Protein 2Q3H (pdb70)

Secondary structure (DSSP, 8-state):
-EEEEEE-STTSSHHHHHHHHH---SSEEEEEEEEETTEEEEEEEEE---STT-SSSGGGGGTT-SEEEEEEETT-HHHHHHIIIIIHHHHHHH-SSS-EEEEEE-GGGGG-HHHHHHHHTTT--PPPHHHHHHHHHHHT-SEEEE--TTT-TTHHHHHHHHHHHHHHHH-

Structure (mmCIF, N/CA/C/O backbone):
data_2Q3H
#
_entry.id   2Q3H
#
_cell.length_a   82.068
_cell.length_b   53.600
_cell.length_c   54.128
_cell.angle_alpha   90.00
_cell.angle_beta   118.80
_cell.angle_gamma   90.00
#
_symmetry.space_group_name_H-M   'C 1 2 1'
#
loop_
_entity.id
_entity.type
_entity.pdbx_description
1 polymer 'Ras homolog gene family, member U'
2 non-polymer 'MAGNESIUM ION'
3 non-polymer "GUANOSINE-5'-DIPHOSPHATE"
4 water water
#
loop_
_atom_site.group_PDB
_atom_site.id
_atom_site.type_symbol
_atom_site.label_atom_id
_atom_site.label_alt_id
_atom_site.label_comp_id
_atom_site.label_asym_id
_atom_site.label_entity_id
_atom_site.label_seq_id
_atom_site.pdbx_PDB_ins_code
_atom_site.Cartn_x
_atom_site.Cartn_y
_atom_site.Cartn_z
_atom_site.occupancy
_atom_site.B_iso_or_equiv
_atom_site.auth_seq_id
_atom_site.auth_comp_id
_atom_site.auth_asym_id
_atom_site.auth_atom_id
_atom_site.pdbx_PDB_model_num
ATOM 1 N N . GLY A 1 20 ? 3.993 14.101 14.450 1.00 53.36 49 GLY A N 1
ATOM 2 C CA . GLY A 1 20 ? 3.896 12.596 14.433 1.00 50.94 49 GLY A CA 1
ATOM 3 C C . GLY A 1 20 ? 4.766 11.942 13.363 1.00 48.05 49 GLY A C 1
ATOM 4 O O . GLY A 1 20 ? 4.787 12.393 12.218 1.00 52.03 49 GLY A O 1
ATOM 5 N N . VAL A 1 21 ? 5.434 10.849 13.723 1.00 42.67 50 VAL A N 1
ATOM 6 C CA . VAL A 1 21 ? 6.515 10.289 12.948 1.00 38.06 50 VAL A CA 1
ATOM 7 C C . VAL A 1 21 ? 6.133 8.907 12.439 1.00 43.12 50 VAL A C 1
ATOM 8 O O . VAL A 1 21 ? 5.651 8.075 13.211 1.00 42.53 50 VAL A O 1
ATOM 12 N N . LYS A 1 22 ? 6.346 8.659 11.143 1.00 42.72 51 LYS A N 1
ATOM 13 C CA . LYS A 1 22 ? 6.068 7.352 10.565 1.00 42.71 51 LYS A CA 1
ATOM 14 C C . LYS A 1 22 ? 7.360 6.541 10.490 1.00 45.95 51 LYS A C 1
ATOM 15 O O . LYS A 1 22 ? 8.328 6.921 9.806 1.00 42.54 51 LYS A O 1
ATOM 21 N N . CYS A 1 23 ? 7.361 5.424 11.216 1.00 41.68 52 CYS A N 1
ATOM 22 C CA . CYS A 1 23 ? 8.481 4.537 11.258 1.00 42.90 52 CYS A CA 1
ATOM 23 C C . CYS A 1 23 ? 8.108 3.182 10.651 1.00 46.44 52 CYS A C 1
ATOM 24 O O . CYS A 1 23 ? 7.111 2.572 11.039 1.00 46.97 52 CYS A O 1
ATOM 27 N N . VAL A 1 24 ? 8.900 2.713 9.686 1.00 44.31 53 VAL A N 1
ATOM 28 C CA . VAL A 1 24 ? 8.671 1.396 9.079 1.00 43.10 53 VAL A CA 1
ATOM 29 C C . VAL A 1 24 ? 9.833 0.438 9.377 1.00 38.89 53 VAL A C 1
ATOM 30 O O . VAL A 1 24 ? 11.001 0.790 9.226 1.00 44.02 53 VAL A O 1
A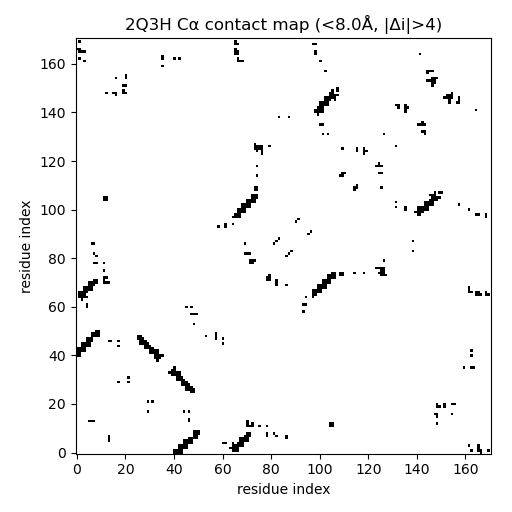TOM 34 N N . LEU A 1 25 ? 9.500 -0.767 9.829 1.00 40.61 54 LEU A N 1
ATOM 35 C CA . LEU A 1 25 ? 10.494 -1.766 10.160 1.00 44.21 54 LEU A CA 1
ATOM 36 C C . LEU A 1 25 ? 10.541 -2.739 9.003 1.00 40.99 54 LEU A C 1
ATOM 37 O O . LEU A 1 25 ? 9.496 -3.226 8.587 1.00 41.78 54 LEU A O 1
ATOM 42 N N . VAL A 1 26 ? 11.737 -3.006 8.506 1.00 42.81 55 VAL A N 1
ATOM 43 C CA . VAL A 1 26 ? 11.943 -3.962 7.437 1.00 42.22 55 VAL A CA 1
ATOM 44 C C . VAL A 1 26 ? 13.128 -4.836 7.788 1.00 42.95 55 VAL A C 1
ATOM 45 O O . VAL A 1 26 ? 13.953 -4.493 8.646 1.00 46.69 55 VAL A O 1
ATOM 49 N N . GLY A 1 27 ? 13.200 -5.971 7.124 1.00 36.75 56 GLY A N 1
ATOM 50 C CA . GLY A 1 27 ? 14.303 -6.891 7.326 1.00 38.68 56 GLY A CA 1
ATOM 51 C C . GLY A 1 27 ? 13.805 -8.307 7.145 1.00 42.46 56 GLY A C 1
ATOM 52 O O . GLY A 1 27 ? 12.604 -8.553 7.107 1.00 41.80 56 GLY A O 1
ATOM 53 N N . ASP A 1 28 ? 14.722 -9.251 7.044 1.00 42.71 57 ASP A N 1
ATOM 54 C CA . ASP A 1 28 ? 14.360 -10.652 6.832 1.00 42.53 57 ASP A CA 1
ATOM 55 C C . ASP A 1 28 ? 13.331 -11.184 7.813 1.00 48.40 57 ASP A C 1
ATOM 56 O O . ASP A 1 28 ? 13.261 -10.747 8.958 1.00 42.48 57 ASP A O 1
ATOM 61 N N . GLY A 1 29 ? 12.574 -12.178 7.362 1.00 45.02 58 GLY A N 1
ATOM 62 C CA . GLY A 1 29 ? 11.670 -12.906 8.237 1.00 46.49 58 GLY A CA 1
ATOM 63 C C . GLY A 1 29 ? 12.449 -13.487 9.396 1.00 45.88 58 GLY A C 1
ATOM 64 O O . GLY A 1 29 ? 13.616 -13.878 9.231 1.00 45.96 58 GLY A O 1
ATOM 65 N N . ALA A 1 30 ? 11.821 -13.471 10.572 1.00 43.53 59 ALA A N 1
ATOM 66 C CA . ALA A 1 30 ? 12.323 -14.093 11.790 1.00 46.92 59 ALA A CA 1
ATOM 67 C C . ALA A 1 30 ? 13.443 -13.363 12.540 1.00 45.34 59 ALA A C 1
ATOM 68 O O . ALA A 1 30 ? 13.989 -13.920 13.494 1.00 47.34 59 ALA A O 1
ATOM 70 N N . VAL A 1 31 ? 13.829 -12.162 12.113 1.00 44.57 60 VAL A N 1
ATOM 71 C CA . VAL A 1 31 ? 14.858 -11.412 12.811 1.00 42.40 60 VAL A CA 1
ATOM 72 C C . VAL A 1 31 ? 14.369 -10.822 14.135 1.00 43.53 60 VAL A C 1
ATOM 73 O O . VAL A 1 31 ? 15.190 -10.545 15.010 1.00 44.17 60 VAL A O 1
ATOM 77 N N . GLY A 1 32 ? 13.065 -10.588 14.236 1.00 43.07 61 GLY A N 1
ATOM 78 C CA . GLY A 1 32 ? 12.456 -10.036 15.468 1.00 44.55 61 GLY A CA 1
ATOM 79 C C . GLY A 1 32 ? 11.781 -8.667 15.348 1.00 43.68 61 GLY A C 1
ATOM 80 O O . GLY A 1 32 ? 11.643 -7.968 16.388 1.00 45.34 61 GLY A O 1
ATOM 81 N N . LYS A 1 33 ? 11.344 -8.306 14.145 1.00 45.44 62 LYS A N 1
ATOM 82 C CA . LYS A 1 33 ? 10.681 -7.007 13.900 1.00 41.00 62 LYS A CA 1
ATOM 83 C C . LYS A 1 33 ? 9.416 -6.839 14.723 1.00 42.58 62 LYS A C 1
ATOM 84 O O . LYS A 1 33 ? 9.241 -5.849 15.435 1.00 44.31 62 LYS A O 1
ATOM 90 N N . THR A 1 34 ? 8.529 -7.814 14.639 1.00 43.33 63 THR A N 1
ATOM 91 C CA . THR A 1 34 ? 7.244 -7.751 15.323 1.00 44.83 63 THR A CA 1
ATOM 92 C C . THR A 1 34 ? 7.433 -7.731 16.861 1.00 41.10 63 THR A C 1
ATOM 93 O O . THR A 1 34 ? 6.833 -6.925 17.570 1.00 41.48 63 THR A O 1
ATOM 97 N N . SER A 1 35 ? 8.329 -8.585 17.350 1.00 41.28 64 SER A N 1
ATOM 98 C CA . SER A 1 35 ? 8.732 -8.609 18.751 1.00 41.43 64 SER A CA 1
ATOM 99 C C . SER A 1 35 ? 9.275 -7.293 19.264 1.00 43.91 64 SER A C 1
ATOM 100 O O . SER A 1 35 ? 9.014 -6.893 20.382 1.00 43.51 64 SER A O 1
ATOM 103 N N . LEU A 1 36 ? 10.022 -6.600 18.435 1.00 42.10 65 LEU A N 1
ATOM 104 C CA . LEU A 1 36 ? 10.571 -5.285 18.829 1.00 45.07 65 LEU A CA 1
ATOM 105 C C . LEU A 1 36 ? 9.435 -4.319 19.117 1.00 43.43 65 LEU A C 1
ATOM 106 O O . LEU A 1 36 ? 9.406 -3.693 20.158 1.00 42.37 65 LEU A O 1
ATOM 111 N N . VAL A 1 37 ? 8.468 -4.251 18.219 1.00 43.80 66 VAL A N 1
ATOM 112 C CA . VAL A 1 37 ? 7.393 -3.273 18.365 1.00 44.49 66 VAL A CA 1
ATOM 113 C C . VAL A 1 37 ? 6.440 -3.671 19.485 1.00 43.92 66 VAL A C 1
ATOM 114 O O . VAL A 1 37 ? 6.045 -2.829 20.276 1.00 41.70 66 VAL A O 1
ATOM 121 N N . VAL A 1 38 ? 6.070 -4.948 19.550 1.00 42.6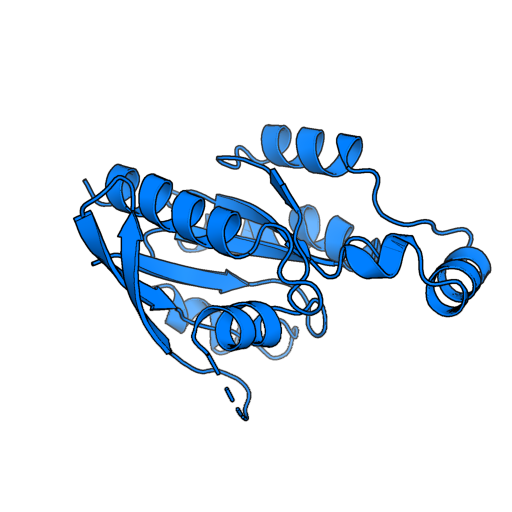8 67 VAL A N 1
ATOM 122 C CA . VAL A 1 38 ? 5.197 -5.395 20.623 1.00 42.91 67 VAL A CA 1
ATOM 123 C C . VAL A 1 38 ? 5.865 -5.252 22.005 1.00 39.71 67 VAL A C 1
ATOM 124 O O . VAL A 1 38 ? 5.218 -4.812 22.961 1.00 41.91 67 VAL A O 1
ATOM 128 N N . SER A 1 39 ? 7.138 -5.638 22.132 1.00 40.52 68 SER A N 1
ATOM 129 C CA . SER A 1 39 ? 7.810 -5.522 23.433 1.00 38.84 68 SER A CA 1
ATOM 130 C C . SER A 1 39 ? 7.780 -4.066 23.913 1.00 42.68 68 SER A C 1
ATOM 131 O O . SER A 1 39 ? 7.513 -3.773 25.079 1.00 41.95 68 SER A O 1
ATOM 134 N N . TYR A 1 40 ? 8.034 -3.163 22.968 1.00 39.06 69 TYR A N 1
ATOM 135 C CA . TYR A 1 40 ? 8.159 -1.725 23.242 1.00 40.69 69 TYR A CA 1
ATOM 136 C C . TYR A 1 40 ? 6.840 -1.086 23.568 1.00 43.44 69 TYR A C 1
ATOM 137 O O . TYR A 1 40 ? 6.747 -0.217 24.446 1.00 43.77 69 TYR A O 1
ATOM 146 N N . THR A 1 41 ? 5.797 -1.499 22.853 1.00 43.95 70 THR A N 1
ATOM 147 C CA . THR A 1 41 ? 4.471 -0.86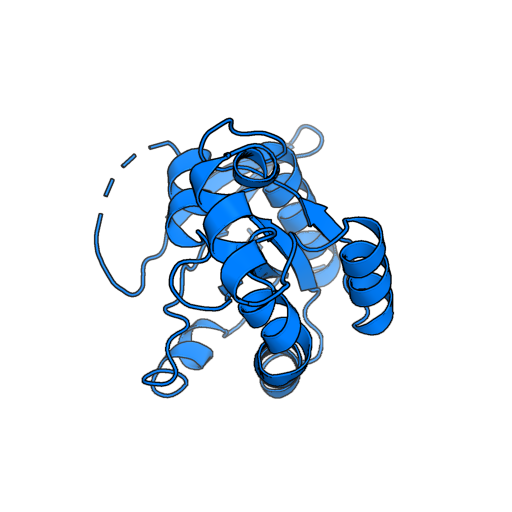0 23.020 1.00 45.90 70 THR A CA 1
ATOM 148 C C . THR A 1 41 ? 3.592 -1.573 24.020 1.00 52.39 70 THR A C 1
ATOM 149 O O . THR A 1 41 ? 2.449 -1.171 24.247 1.00 55.57 70 THR A O 1
ATOM 153 N N . THR A 1 42 ? 4.113 -2.605 24.657 1.00 51.74 71 THR A N 1
ATOM 154 C CA . THR A 1 42 ? 3.370 -3.248 25.727 1.00 57.62 71 THR A CA 1
ATOM 155 C C . THR A 1 42 ? 4.227 -3.315 26.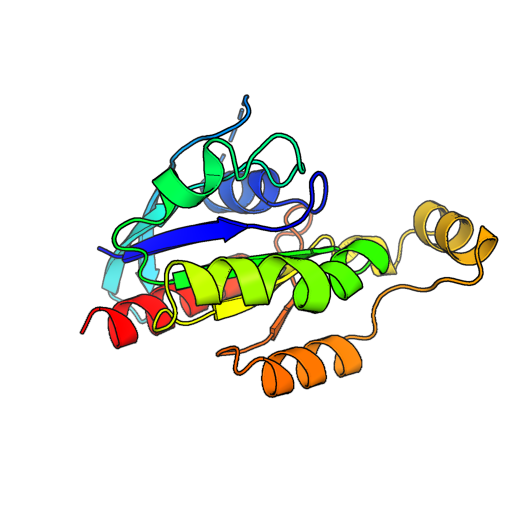981 1.00 57.63 71 THR A C 1
ATOM 156 O O . THR A 1 42 ? 4.389 -2.315 27.662 1.00 69.12 71 THR A O 1
ATOM 160 N N . PRO A 1 51 ? -1.991 -10.726 15.523 1.00 61.48 80 PRO A N 1
ATOM 161 C CA . PRO A 1 51 ? -0.975 -11.778 15.351 1.00 66.44 80 PRO A CA 1
ATOM 162 C C . PRO A 1 51 ? -0.978 -12.287 13.904 1.00 67.27 80 PRO A C 1
ATOM 163 O O . PRO A 1 51 ? -1.728 -13.216 13.561 1.00 70.06 80 PRO A O 1
ATOM 167 N N . THR A 1 52 ? -0.141 -11.666 13.070 1.00 66.38 81 THR A N 1
ATOM 168 C CA . THR A 1 52 ? -0.402 -11.582 11.625 1.00 69.71 81 THR A CA 1
ATOM 169 C C . THR A 1 52 ? 0.798 -11.030 10.829 1.00 67.17 81 THR A C 1
ATOM 170 O O . THR A 1 52 ? 1.862 -10.763 11.400 1.00 72.59 81 THR A O 1
ATOM 174 N N . ALA A 1 53 ? 0.603 -10.852 9.518 1.00 71.09 82 ALA A N 1
ATOM 175 C CA . ALA A 1 53 ? 1.683 -10.515 8.573 1.00 69.01 82 ALA A CA 1
ATOM 176 C C . ALA A 1 53 ? 2.102 -9.044 8.616 1.00 65.84 82 ALA A C 1
ATOM 177 O O . ALA A 1 53 ? 3.266 -8.723 8.887 1.00 71.49 82 ALA A O 1
ATOM 179 N N . PHE A 1 54 ? 1.161 -8.159 8.302 1.00 64.58 83 PHE A N 1
ATOM 180 C CA . PHE A 1 54 ? 1.406 -6.725 8.368 1.00 54.84 83 PHE A CA 1
ATOM 181 C C . PHE A 1 54 ? 0.541 -6.161 9.481 1.00 52.93 83 PHE A C 1
ATOM 182 O O . PHE A 1 54 ? -0.642 -6.505 9.603 1.00 51.14 83 PHE A O 1
ATOM 190 N N . ASP A 1 55 ? 1.116 -5.300 10.308 1.00 45.78 84 ASP A N 1
ATOM 191 C CA . ASP A 1 55 ? 0.306 -4.635 11.316 1.00 48.12 84 ASP A CA 1
ATOM 192 C C . ASP A 1 55 ? 0.876 -3.278 11.651 1.00 36.37 84 ASP A C 1
ATOM 193 O O . ASP A 1 55 ? 2.082 -3.060 11.549 1.00 42.95 84 ASP A O 1
ATOM 198 N N . ASN A 1 56 ? -0.022 -2.389 12.067 1.00 42.42 85 ASN A N 1
ATOM 199 C CA . ASN A 1 56 ? 0.299 -1.018 12.484 1.00 42.70 85 ASN A CA 1
ATOM 200 C C . ASN A 1 56 ? 0.096 -0.806 13.977 1.00 40.82 85 ASN A C 1
ATOM 201 O O . ASN A 1 56 ? -0.893 -1.280 14.562 1.00 43.72 85 ASN A O 1
ATOM 206 N N . PHE A 1 57 ? 1.017 -0.064 14.575 1.00 47.19 86 PHE A N 1
ATOM 207 C CA . PHE A 1 57 ? 0.947 0.277 15.988 1.00 46.86 86 PHE A CA 1
ATOM 208 C C . PHE A 1 57 ? 1.138 1.791 16.124 1.00 51.48 86 PHE A C 1
ATOM 209 O O . PHE A 1 57 ? 1.743 2.441 15.272 1.00 46.63 86 PHE A O 1
ATOM 217 N N . SER A 1 58 ? 0.592 2.348 17.193 1.00 49.97 87 SER A N 1
ATOM 218 C CA . SER A 1 58 ? 0.718 3.774 17.445 1.00 52.36 87 SER A CA 1
ATOM 219 C C . SER A 1 58 ? 0.986 3.939 18.920 1.00 52.34 87 SER A C 1
ATOM 220 O O . SER A 1 58 ? 0.298 3.321 19.741 1.00 55.43 87 SER A O 1
ATOM 223 N N . ALA A 1 59 ? 1.988 4.749 19.246 1.00 48.15 88 ALA A N 1
ATOM 224 C CA . ALA A 1 59 ? 2.302 5.070 20.632 1.00 46.14 88 ALA A CA 1
ATOM 225 C C . ALA A 1 59 ? 2.711 6.523 20.762 1.00 45.00 88 ALA A C 1
ATOM 226 O O . ALA A 1 59 ? 3.285 7.099 19.843 1.00 49.36 88 ALA A O 1
ATOM 228 N N . VAL A 1 60 ? 2.404 7.107 21.912 1.00 41.38 89 VAL A N 1
ATOM 229 C CA . VAL A 1 60 ? 2.968 8.398 22.266 1.00 42.06 89 VAL A CA 1
ATOM 230 C C . VAL A 1 60 ? 4.218 8.142 23.127 1.00 42.37 89 VAL A C 1
ATOM 231 O O . VAL A 1 60 ? 4.136 7.452 24.140 1.00 42.81 89 VAL A O 1
ATOM 235 N N . VAL A 1 61 ? 5.333 8.766 22.762 1.00 38.35 90 VAL A N 1
ATOM 236 C CA . VAL A 1 61 ? 6.643 8.511 23.375 1.00 39.57 90 VAL A CA 1
ATOM 237 C C . VAL A 1 61 ? 7.258 9.809 23.877 1.00 45.14 90 VAL A C 1
ATOM 238 O O . VAL A 1 61 ? 7.195 10.842 23.204 1.00 40.06 90 VAL A O 1
ATOM 242 N N . SER A 1 62 ? 7.855 9.768 25.068 1.00 39.80 91 SER A N 1
ATOM 243 C CA . SER A 1 62 ? 8.543 10.941 25.617 1.00 39.86 91 SER A CA 1
ATOM 244 C C . SER A 1 62 ? 9.956 10.936 25.108 1.00 41.76 91 SER A C 1
ATOM 245 O O . SER A 1 62 ? 10.725 10.038 25.452 1.00 43.02 91 SER A O 1
ATOM 248 N N . VAL A 1 63 ? 10.294 11.916 24.286 1.00 44.76 92 VAL A N 1
ATOM 249 C CA . VAL A 1 63 ? 11.616 12.039 23.682 1.00 46.02 92 VAL A CA 1
ATOM 250 C C . VAL A 1 63 ? 12.173 13.403 24.052 1.00 45.85 92 VAL A C 1
ATOM 251 O O . VAL A 1 63 ? 11.550 14.474 23.829 1.00 39.56 92 VAL A O 1
ATOM 255 N N . ASP A 1 64 ? 13.321 13.387 24.725 1.00 41.99 93 ASP A N 1
ATOM 256 C CA . ASP A 1 64 ? 13.895 14.630 25.189 1.00 42.61 93 ASP A CA 1
ATOM 257 C C . ASP A 1 64 ? 12.872 15.558 25.879 1.00 35.23 93 ASP A C 1
ATOM 258 O O . ASP A 1 64 ? 12.899 16.776 25.776 1.00 39.80 93 ASP A O 1
ATOM 263 N N . GLY A 1 65 ? 12.007 14.912 26.656 1.00 40.39 94 GLY A N 1
ATOM 264 C CA . GLY A 1 65 ? 11.146 15.628 27.543 1.00 38.85 94 GLY A CA 1
ATOM 265 C C . GLY A 1 65 ? 9.795 16.031 26.972 1.00 31.97 94 GLY A C 1
ATOM 266 O O . GLY A 1 65 ? 9.035 16.708 27.640 1.00 37.19 94 GLY A O 1
ATOM 267 N N . ARG A 1 66 ? 9.505 15.669 25.728 1.00 41.95 95 ARG A N 1
ATOM 268 C CA . ARG A 1 66 ? 8.168 16.066 25.200 1.00 37.39 95 ARG A CA 1
ATOM 269 C C . ARG A 1 66 ? 7.552 14.880 24.451 1.00 36.98 95 ARG A C 1
ATOM 270 O O . ARG A 1 66 ? 8.239 14.030 23.955 1.00 34.96 95 ARG A O 1
ATOM 278 N N . PRO A 1 67 ? 6.210 14.823 24.415 1.00 38.25 96 PRO A N 1
ATOM 279 C CA . PRO A 1 67 ? 5.571 13.666 23.770 1.00 33.60 96 PRO A CA 1
ATOM 280 C C . PRO A 1 67 ? 5.565 13.768 22.243 1.00 29.54 96 PRO A C 1
ATOM 281 O O . PRO A 1 67 ? 5.324 14.858 21.707 1.00 34.46 96 PRO A O 1
ATOM 285 N N . VAL A 1 68 ? 5.753 12.636 21.588 1.00 33.88 97 VAL A N 1
ATOM 286 C CA . VAL A 1 68 ? 5.700 12.540 20.133 1.00 37.63 97 VAL A CA 1
ATOM 287 C C . VAL A 1 68 ? 4.882 11.341 19.726 1.00 38.88 97 VAL A C 1
ATOM 288 O O . VAL A 1 68 ? 5.030 10.246 20.304 1.00 39.42 97 VAL A O 1
ATOM 292 N N . ARG A 1 69 ? 4.010 11.517 18.739 1.00 35.68 98 ARG A N 1
ATOM 293 C CA . ARG A 1 69 ? 3.260 10.369 18.233 1.00 35.30 98 ARG A CA 1
ATOM 294 C C . ARG A 1 69 ? 4.102 9.595 17.244 1.00 37.26 98 ARG A C 1
ATOM 295 O O . ARG A 1 69 ? 4.657 10.157 16.311 1.00 37.85 98 ARG A O 1
ATOM 303 N N . LEU A 1 70 ? 4.213 8.290 17.478 1.00 37.76 99 LEU A N 1
ATOM 304 C CA . LEU A 1 70 ? 5.016 7.399 16.650 1.00 36.07 99 LEU A CA 1
ATOM 305 C C . LEU A 1 70 ? 4.079 6.341 16.080 1.00 41.77 99 LEU A C 1
ATOM 306 O O . LEU A 1 70 ? 3.337 5.714 16.826 1.00 42.00 99 LEU A O 1
ATOM 311 N N . GLN A 1 71 ? 4.037 6.232 14.752 1.00 44.12 100 GLN A N 1
ATOM 312 C CA . GLN A 1 71 ? 3.286 5.201 14.060 1.00 45.32 100 GLN A CA 1
ATOM 313 C C . GLN A 1 71 ? 4.299 4.156 13.659 1.00 43.63 100 GLN A C 1
ATOM 314 O O . GLN A 1 71 ? 5.319 4.486 13.061 1.00 44.22 100 GLN A O 1
ATOM 320 N N . LEU A 1 72 ? 4.066 2.908 14.034 1.00 45.35 101 LEU A N 1
ATOM 321 C CA . LEU A 1 72 ? 4.988 1.815 13.681 1.00 40.69 101 LEU A CA 1
ATOM 322 C C . LEU A 1 72 ? 4.303 0.884 12.687 1.00 42.68 101 LEU A C 1
ATOM 323 O O . LEU A 1 72 ? 3.185 0.406 12.918 1.00 51.33 101 LEU A O 1
ATOM 328 N N . CYS A 1 73 ? 4.944 0.701 11.536 1.00 44.09 102 CYS A N 1
ATOM 329 C CA A CYS A 1 73 ? 4.427 -0.184 10.499 0.70 39.61 102 CYS A CA 1
ATOM 330 C CA B CYS A 1 73 ? 4.425 -0.190 10.498 0.30 39.51 102 CYS A CA 1
ATOM 331 C C . CYS A 1 73 ? 5.356 -1.381 10.418 1.00 36.08 102 CYS A C 1
ATOM 332 O O . CYS A 1 73 ? 6.539 -1.241 10.127 1.00 44.83 102 CYS A O 1
ATOM 337 N N . ASP A 1 74 ? 4.796 -2.541 10.703 1.00 42.99 103 ASP A N 1
ATOM 338 C CA . ASP A 1 74 ? 5.561 -3.770 10.772 1.00 35.15 103 ASP A CA 1
ATOM 339 C C . ASP A 1 74 ? 5.281 -4.438 9.443 1.00 40.17 103 ASP A C 1
ATOM 340 O O . ASP A 1 74 ? 4.127 -4.525 9.029 1.00 46.60 103 ASP A O 1
ATOM 345 N N . THR A 1 75 ? 6.322 -4.858 8.747 1.00 43.55 104 THR A N 1
ATOM 346 C CA . THR A 1 75 ? 6.171 -5.422 7.407 1.00 44.78 104 THR A CA 1
ATOM 347 C C . THR A 1 75 ? 6.681 -6.852 7.394 1.00 44.01 104 THR A C 1
ATOM 348 O O . THR A 1 75 ? 7.534 -7.201 8.199 1.00 41.90 104 THR A O 1
ATOM 352 N N . ALA A 1 76 ? 6.143 -7.681 6.501 1.00 43.57 105 ALA A N 1
ATOM 353 C CA . ALA A 1 76 ? 6.691 -9.026 6.234 1.00 46.13 105 ALA A CA 1
ATOM 354 C C . ALA A 1 76 ? 7.895 -8.913 5.300 1.00 46.21 105 ALA A C 1
ATOM 355 O O . ALA A 1 76 ? 7.828 -8.225 4.293 1.00 44.13 105 ALA A O 1
ATOM 357 N N . GLY A 1 77 ? 8.975 -9.624 5.608 1.00 43.97 106 GLY A N 1
ATOM 358 C CA . GLY A 1 77 ? 10.228 -9.489 4.873 1.00 40.91 106 GLY A CA 1
ATOM 359 C C . GLY A 1 77 ? 10.437 -10.572 3.818 1.00 42.48 106 GLY A C 1
ATOM 360 O O . GLY A 1 77 ? 11.430 -10.553 3.108 1.00 41.30 106 GLY A O 1
ATOM 361 N N . GLN A 1 78 ? 9.493 -11.501 3.692 1.00 41.66 107 GLN A N 1
ATOM 362 C CA . GLN A 1 78 ? 9.684 -12.634 2.781 1.00 44.28 107 GLN A CA 1
ATOM 363 C C . GLN A 1 78 ? 9.616 -12.151 1.359 1.00 43.90 107 GLN A C 1
ATOM 364 O O . GLN A 1 78 ? 8.975 -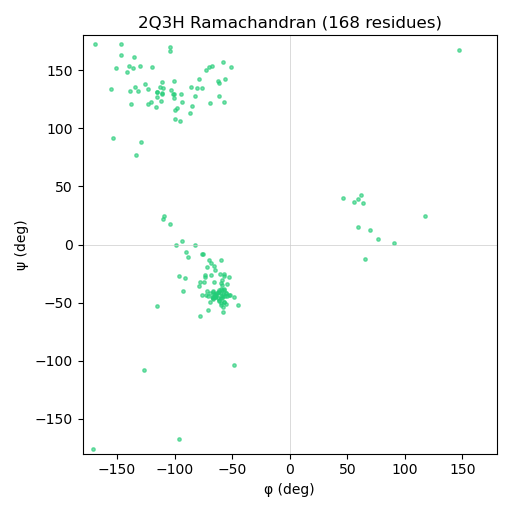11.139 1.073 1.00 43.30 107 GLN A O 1
ATOM 370 N N . ASP A 1 79 ? 10.298 -12.883 0.476 1.00 48.62 108 ASP A N 1
ATOM 371 C CA . ASP A 1 79 ? 10.392 -12.539 -0.940 1.00 49.13 108 ASP A CA 1
ATOM 372 C C . ASP A 1 79 ? 9.013 -12.516 -1.596 1.00 46.63 108 ASP A C 1
ATOM 373 O O . ASP A 1 79 ? 8.822 -11.808 -2.579 1.00 45.99 108 ASP A O 1
ATOM 378 N N . GLU A 1 80 ? 8.046 -13.265 -1.053 1.00 43.51 109 GLU A N 1
ATOM 379 C CA . GLU A 1 80 ? 6.659 -13.228 -1.556 1.00 48.53 109 GLU A CA 1
ATOM 380 C C . GLU A 1 80 ? 6.145 -11.796 -1.615 1.00 46.42 109 GLU A C 1
ATOM 381 O O . GLU A 1 80 ? 5.262 -11.482 -2.397 1.00 47.18 109 GLU A O 1
ATOM 387 N N . PHE A 1 81 ? 6.669 -10.932 -0.753 1.00 40.52 110 PHE A N 1
ATOM 388 C CA . PHE A 1 81 ? 6.232 -9.528 -0.759 1.00 42.80 110 PHE A CA 1
ATOM 389 C C . PHE A 1 81 ? 7.231 -8.694 -1.589 1.00 46.73 110 PHE A C 1
ATOM 390 O O . PHE A 1 81 ? 8.020 -9.262 -2.367 1.00 51.71 110 PHE A O 1
ATOM 398 N N . ASP A 1 82 ? 7.151 -7.366 -1.506 1.00 58.78 111 ASP A N 1
ATOM 399 C CA . ASP A 1 82 ? 7.559 -6.522 -2.663 1.00 58.70 111 ASP A CA 1
ATOM 400 C C . ASP A 1 82 ? 6.598 -6.813 -3.795 1.00 66.56 111 ASP A C 1
ATOM 401 O O . ASP A 1 82 ? 6.548 -6.108 -4.823 1.00 72.19 111 ASP A O 1
ATOM 406 N N . LYS A 1 83 ? 5.828 -7.876 -3.600 1.00 62.76 112 LYS A N 1
ATOM 407 C CA . LYS A 1 83 ? 4.423 -7.794 -3.876 1.00 60.67 112 LYS A CA 1
ATOM 408 C C . LYS A 1 83 ? 3.972 -6.507 -3.167 1.00 57.17 112 LYS A C 1
ATOM 409 O O . LYS A 1 83 ? 4.270 -5.387 -3.647 1.00 56.72 112 LYS A O 1
ATOM 411 N N . LEU A 1 84 ? 3.295 -6.652 -2.002 1.00 55.74 113 LEU A N 1
ATOM 412 C CA . LEU A 1 84 ? 2.690 -5.504 -1.350 1.00 54.50 113 LEU A CA 1
ATOM 413 C C . LEU A 1 84 ? 3.698 -4.560 -0.642 1.00 51.09 113 LEU A C 1
ATOM 414 O O . LEU A 1 84 ? 3.464 -3.336 -0.586 1.00 51.90 113 LEU A O 1
ATOM 416 N N . ARG A 1 85 ? 4.799 -5.115 -0.104 1.00 48.75 114 ARG A N 1
ATOM 417 C CA . ARG A 1 85 ? 5.527 -4.432 0.992 1.00 41.37 114 ARG A CA 1
ATOM 418 C C . ARG A 1 85 ? 5.763 -2.937 0.793 1.00 44.94 114 ARG A C 1
ATOM 419 O O . ARG A 1 85 ? 5.372 -2.148 1.651 1.00 49.58 114 ARG A O 1
ATOM 427 N N . PRO A 1 86 ? 6.345 -2.514 -0.366 1.00 48.24 115 PRO A N 1
ATOM 428 C CA . PRO A 1 86 ? 6.569 -1.063 -0.596 1.00 45.54 115 PRO A CA 1
ATOM 429 C C . PRO A 1 86 ? 5.334 -0.135 -0.605 1.00 43.97 115 PRO A C 1
ATOM 430 O O . PRO A 1 86 ? 5.509 1.088 -0.553 1.00 53.07 115 PRO A O 1
ATOM 434 N N . LEU A 1 87 ? 4.114 -0.682 -0.683 1.00 46.07 116 LEU A N 1
ATOM 435 C CA . LEU A 1 87 ? 2.899 0.122 -0.515 1.00 45.13 116 LEU A CA 1
ATOM 436 C C . LEU A 1 87 ? 2.770 0.707 0.900 1.00 42.67 116 LEU A C 1
ATOM 437 O O . LEU A 1 87 ? 2.019 1.689 1.111 1.00 41.53 116 LEU A O 1
ATOM 442 N N . CYS A 1 88 ? 3.462 0.075 1.853 1.00 42.52 117 CYS A N 1
ATOM 443 C CA . CYS A 1 88 ? 3.543 0.540 3.237 1.00 44.00 117 CYS A CA 1
ATOM 444 C C . CYS A 1 88 ? 4.501 1.736 3.396 1.00 48.77 117 CYS A C 1
ATOM 445 O O . CYS A 1 88 ? 4.583 2.321 4.473 1.00 47.30 117 CYS A O 1
ATOM 448 N N . TYR A 1 89 ? 5.252 2.082 2.344 1.00 40.88 118 TYR A N 1
ATOM 449 C CA . TYR A 1 89 ? 6.375 3.021 2.498 1.00 43.12 118 TYR A CA 1
ATOM 450 C C . TYR A 1 89 ? 6.028 4.476 2.315 1.00 43.98 118 TYR A C 1
ATOM 451 O O . TYR A 1 89 ? 6.878 5.348 2.521 1.00 44.66 118 TYR A O 1
ATOM 460 N N . THR A 1 90 ? 4.800 4.756 1.908 1.00 40.62 119 THR A N 1
ATOM 461 C CA . THR A 1 90 ? 4.452 6.118 1.535 1.00 47.19 119 THR A CA 1
ATOM 462 C C . THR A 1 90 ? 4.639 7.015 2.752 1.00 46.20 119 THR A C 1
ATOM 463 O O . THR A 1 90 ? 4.177 6.675 3.841 1.00 46.58 119 THR A O 1
ATOM 467 N N . ASN A 1 91 ? 5.390 8.103 2.565 1.00 43.92 120 ASN A N 1
ATOM 468 C CA . ASN A 1 91 ? 5.570 9.152 3.575 1.00 48.86 120 ASN A CA 1
ATOM 469 C C . ASN A 1 91 ? 6.269 8.650 4.836 1.00 45.19 120 ASN A C 1
ATOM 470 O O . ASN A 1 91 ? 5.968 9.091 5.944 1.00 45.42 120 ASN A O 1
ATOM 475 N N . THR A 1 92 ? 7.204 7.731 4.655 1.00 44.65 121 THR A N 1
ATOM 476 C CA . THR A 1 92 ? 7.970 7.217 5.764 1.00 40.81 121 THR A CA 1
ATOM 477 C C . THR A 1 92 ? 9.024 8.238 6.185 1.00 46.93 121 THR A C 1
ATOM 478 O O . THR A 1 92 ? 9.722 8.796 5.342 1.00 43.50 121 THR A O 1
ATOM 482 N N . ASP A 1 93 ? 9.136 8.460 7.500 1.00 42.86 122 ASP A N 1
ATOM 483 C CA . ASP A 1 93 ? 10.069 9.431 8.056 1.00 39.96 122 ASP A CA 1
ATOM 484 C C . ASP A 1 93 ? 11.360 8.774 8.500 1.00 42.38 122 ASP A C 1
ATOM 485 O O . ASP A 1 93 ? 12.398 9.427 8.559 1.00 40.75 122 ASP A O 1
ATOM 490 N N . ILE A 1 94 ? 11.276 7.494 8.861 1.00 42.32 123 ILE A N 1
ATOM 491 C CA . ILE A 1 94 ? 12.424 6.724 9.335 1.00 41.22 123 ILE A CA 1
ATOM 492 C C . ILE A 1 94 ? 12.186 5.230 9.088 1.00 41.63 123 ILE A C 1
ATOM 493 O O . ILE A 1 94 ? 11.092 4.700 9.367 1.00 45.68 123 ILE A O 1
ATOM 498 N N . PHE A 1 95 ? 13.214 4.565 8.546 1.00 42.63 124 PHE A N 1
ATOM 499 C CA . PHE A 1 95 ? 13.272 3.101 8.427 1.00 45.03 124 PHE A CA 1
ATOM 500 C C . PHE A 1 95 ? 14.184 2.521 9.486 1.00 43.90 124 PHE A C 1
ATOM 501 O O . PHE A 1 95 ? 15.283 3.038 9.704 1.00 42.61 124 PHE A O 1
ATOM 509 N N . LEU A 1 96 ? 13.690 1.476 10.150 1.00 39.56 125 LEU A N 1
ATOM 510 C CA . LEU A 1 96 ? 14.497 0.630 10.985 1.00 40.13 125 LEU A CA 1
ATOM 511 C C . LEU A 1 96 ? 14.800 -0.592 10.151 1.00 41.62 125 LEU A C 1
ATOM 512 O O . LEU A 1 96 ? 13.923 -1.416 9.870 1.00 43.38 125 LEU A O 1
ATOM 517 N N . LEU A 1 97 ? 16.046 -0.688 9.733 1.00 44.72 126 LEU A N 1
ATOM 518 C CA . LEU A 1 97 ? 16.475 -1.795 8.914 1.00 43.06 126 LEU A CA 1
ATOM 519 C C . LEU A 1 97 ? 17.084 -2.869 9.834 1.00 41.23 126 LEU A C 1
ATOM 520 O O . LEU A 1 97 ? 18.187 -2.701 10.345 1.00 44.34 126 LEU A O 1
ATOM 525 N N . CYS A 1 98 ? 16.350 -3.947 10.035 1.00 42.60 127 CYS A N 1
ATOM 526 C CA . CYS A 1 98 ? 16.684 -4.903 11.102 1.00 42.89 127 CYS A CA 1
ATOM 527 C C . CYS A 1 98 ? 17.404 -6.109 10.542 1.00 41.87 127 CYS A C 1
ATOM 528 O O . CYS A 1 98 ? 17.040 -6.611 9.474 1.00 42.21 127 CYS A O 1
ATOM 531 N N . PHE A 1 99 ? 18.407 -6.600 11.281 1.00 39.86 128 PHE A N 1
ATOM 532 C CA . PHE A 1 99 ? 18.974 -7.932 10.999 1.00 40.20 128 PHE A CA 1
ATOM 533 C C . PHE A 1 99 ? 19.213 -8.529 12.404 1.00 40.26 128 PHE A C 1
ATOM 534 O O . PHE A 1 99 ? 19.427 -7.773 13.369 1.00 42.79 128 PHE A O 1
ATOM 542 N N . SER A 1 100 ? 19.206 -9.844 12.518 1.00 40.21 129 SER A N 1
ATOM 543 C CA . SER A 1 100 ? 19.539 -10.471 13.785 1.00 42.40 129 SER A CA 1
ATOM 544 C C . SER A 1 100 ? 21.057 -10.651 13.898 1.00 39.98 129 SER A C 1
ATOM 545 O O . SER A 1 100 ? 21.715 -11.094 12.952 1.00 41.07 129 SER A O 1
ATOM 548 N N . VAL A 1 101 ? 21.597 -10.324 15.065 1.00 41.02 130 VAL A N 1
ATOM 549 C CA . VAL A 1 101 ? 23.065 -10.428 15.271 1.00 38.61 130 VAL A CA 1
ATOM 550 C C . VAL A 1 101 ? 23.524 -11.877 15.325 1.00 42.89 130 VAL A C 1
ATOM 551 O O . VAL A 1 101 ? 24.711 -12.140 15.214 1.00 42.46 130 VAL A O 1
ATOM 555 N N . VAL A 1 102 ? 22.578 -12.823 15.463 1.00 40.01 131 VAL A N 1
ATOM 556 C CA . VAL A 1 102 ? 22.901 -14.242 15.363 1.00 40.61 131 VAL A CA 1
ATOM 557 C C . VAL A 1 102 ? 22.466 -14.864 14.027 1.00 41.11 131 VAL A C 1
ATOM 558 O O . VAL A 1 102 ? 22.483 -16.074 13.891 1.00 42.64 131 VAL A O 1
ATOM 562 N N . SER A 1 103 ? 22.217 -13.995 13.028 1.00 40.89 132 SER A N 1
ATOM 563 C CA . SER A 1 103 ? 21.983 -14.409 11.641 1.00 42.17 132 SER A CA 1
ATOM 564 C C . SER A 1 103 ? 22.849 -13.641 10.664 1.00 42.33 132 SER A C 1
ATOM 565 O O . SER A 1 103 ? 22.467 -12.590 10.130 1.00 44.00 132 SER A O 1
ATOM 568 N N . PRO A 1 104 ? 24.049 -14.168 10.417 1.00 42.15 133 PRO A N 1
ATOM 569 C CA . PRO A 1 104 ? 24.836 -13.518 9.382 1.00 43.78 133 PRO A CA 1
ATOM 570 C C . PRO A 1 104 ? 24.157 -13.365 8.036 1.00 47.41 133 PRO A C 1
ATOM 571 O O . PRO A 1 104 ? 24.402 -12.363 7.354 1.00 42.37 133 PRO A O 1
ATOM 575 N N . SER A 1 105 ? 23.311 -14.310 7.640 1.00 44.09 134 SER A N 1
ATOM 576 C CA . SER A 1 105 ? 22.617 -14.183 6.357 1.00 45.85 134 SER A CA 1
ATOM 577 C C . SER A 1 105 ? 21.746 -12.936 6.357 1.00 43.06 134 SER A C 1
ATOM 578 O O . SER A 1 105 ? 21.678 -12.221 5.364 1.00 44.82 134 SER A O 1
ATOM 581 N N . SER A 1 106 ? 21.068 -12.677 7.477 1.00 44.94 135 SER A N 1
ATOM 582 C CA . SER A 1 106 ? 20.226 -11.495 7.574 1.00 41.12 135 SER A CA 1
ATOM 583 C C . SER A 1 106 ? 21.028 -10.198 7.516 1.00 42.33 135 SER A C 1
ATOM 584 O O . SER A 1 106 ? 20.515 -9.211 6.999 1.00 42.31 135 SER A O 1
ATOM 587 N N . PHE A 1 107 ? 22.262 -10.217 8.045 1.00 39.29 136 PHE A N 1
ATOM 588 C CA . PHE A 1 107 ? 23.193 -9.093 7.950 1.00 39.87 136 PHE A CA 1
ATOM 589 C C . PHE A 1 107 ? 23.618 -8.879 6.509 1.00 43.52 136 PHE A C 1
ATOM 590 O O . PHE A 1 107 ? 23.622 -7.772 6.011 1.00 42.64 136 PHE A O 1
ATOM 598 N N . GLN A 1 108 ? 23.979 -9.958 5.829 1.00 40.93 137 GLN A N 1
ATOM 599 C CA . GLN A 1 108 ? 24.358 -9.883 4.387 1.00 40.74 137 GLN A CA 1
ATOM 600 C C . GLN A 1 108 ? 23.210 -9.324 3.517 1.00 41.87 137 GLN A C 1
ATOM 601 O O . GLN A 1 108 ? 23.439 -8.509 2.617 1.00 45.23 137 GLN A O 1
ATOM 604 N N . ASN A 1 109 ? 21.968 -9.651 3.875 1.00 42.19 138 ASN A N 1
ATOM 605 C CA . ASN A 1 109 ? 20.811 -9.120 3.176 1.00 41.82 138 ASN A CA 1
ATOM 606 C C . ASN A 1 109 ? 20.563 -7.623 3.362 1.00 44.24 138 ASN A C 1
ATOM 607 O O . ASN A 1 109 ? 19.798 -7.045 2.612 1.00 42.12 138 ASN A O 1
ATOM 612 N N . VAL A 1 110 ? 21.187 -7.009 4.368 1.00 42.04 139 VAL A N 1
ATOM 613 C CA . VAL A 1 110 ? 21.066 -5.570 4.585 1.00 39.42 139 VAL A CA 1
ATOM 614 C C . VAL A 1 110 ? 21.590 -4.844 3.345 1.00 40.09 139 VAL A C 1
ATOM 615 O O . VAL A 1 110 ? 20.897 -4.015 2.787 1.00 44.57 139 VAL A O 1
ATOM 619 N N . SER A 1 111 ? 22.788 -5.223 2.899 1.00 44.45 140 SER A N 1
ATOM 620 C CA . SER A 1 111 ? 23.400 -4.705 1.662 1.00 39.89 140 SER A CA 1
ATOM 621 C C . SER A 1 111 ? 22.726 -5.208 0.377 1.00 45.44 140 SER A C 1
ATOM 622 O O . SER A 1 111 ? 22.514 -4.446 -0.574 1.00 46.83 140 SER A O 1
ATOM 625 N N . GLU A 1 112 ? 22.430 -6.499 0.329 1.00 43.20 141 GLU A N 1
ATOM 626 C CA . GLU A 1 112 ? 21.975 -7.114 -0.915 1.00 48.58 141 GLU A CA 1
ATOM 627 C C . GLU A 1 112 ? 20.510 -6.853 -1.254 1.00 43.71 141 GLU A C 1
ATOM 628 O O . GLU A 1 112 ? 20.161 -6.740 -2.439 1.00 45.46 141 GLU A O 1
ATOM 634 N N . LYS A 1 113 ? 19.643 -6.794 -0.242 1.00 39.32 142 LYS A N 1
ATOM 635 C CA . LYS A 1 113 ? 18.217 -6.567 -0.473 1.00 39.53 142 LYS A CA 1
ATOM 636 C C . LYS A 1 113 ? 17.708 -5.257 0.114 1.00 40.74 142 LYS A C 1
ATOM 637 O O . LYS A 1 113 ? 17.090 -4.458 -0.595 1.00 37.75 142 LYS A O 1
ATOM 643 N N . TRP A 1 114 ? 17.963 -5.020 1.403 1.00 43.38 143 TRP A N 1
ATOM 644 C CA . TRP A 1 114 ? 17.186 -4.004 2.116 1.00 40.91 143 TRP A CA 1
ATOM 645 C C . TRP A 1 114 ? 17.580 -2.573 1.790 1.00 37.90 143 TRP A C 1
ATOM 646 O O . TRP A 1 114 ? 16.715 -1.779 1.546 1.00 40.82 143 TRP A O 1
ATOM 657 N N . VAL A 1 115 ? 18.872 -2.265 1.715 1.00 42.91 144 VAL A N 1
ATOM 658 C CA . VAL A 1 115 ? 19.278 -0.883 1.425 1.00 43.37 144 VAL A CA 1
ATOM 659 C C . VAL A 1 115 ? 18.881 -0.461 0.000 1.00 43.85 144 VAL A C 1
ATOM 660 O O . VAL A 1 115 ? 18.386 0.632 -0.188 1.00 41.51 144 VAL A O 1
ATOM 664 N N . PRO A 1 116 ? 19.144 -1.315 -1.008 1.00 40.01 145 PRO A N 1
ATOM 665 C CA . PRO A 1 116 ? 18.607 -1.089 -2.343 1.00 42.43 145 PRO A CA 1
ATOM 666 C C . PRO A 1 116 ? 17.074 -0.925 -2.381 1.00 45.03 145 PRO A C 1
ATOM 667 O O . PRO A 1 116 ? 16.581 -0.019 -3.036 1.00 41.43 145 PRO A O 1
ATOM 671 N N . GLU A 1 117 ? 16.316 -1.762 -1.670 1.00 47.51 146 GLU A N 1
ATOM 672 C CA . GLU A 1 117 ? 14.848 -1.601 -1.727 1.00 42.87 146 GLU A CA 1
ATOM 673 C C . GLU A 1 117 ? 14.402 -0.286 -1.122 1.00 41.85 146 GLU A C 1
ATOM 674 O O . GLU A 1 117 ? 13.545 0.388 -1.691 1.00 44.87 146 GLU A O 1
ATOM 680 N N . ILE A 1 118 ? 14.950 0.067 0.038 1.00 43.03 147 ILE A N 1
ATOM 681 C CA . ILE A 1 118 ? 14.567 1.313 0.719 1.00 44.54 147 ILE A CA 1
ATOM 682 C C . ILE A 1 118 ? 14.953 2.512 -0.163 1.00 47.15 147 ILE A C 1
ATOM 683 O O . ILE A 1 118 ? 14.189 3.474 -0.307 1.00 45.45 147 ILE A O 1
ATOM 688 N N . ARG A 1 119 ? 16.141 2.436 -0.763 1.00 46.23 148 ARG A N 1
ATOM 689 C CA . ARG A 1 119 ? 16.671 3.550 -1.536 1.00 46.73 148 ARG A CA 1
ATOM 690 C C . ARG A 1 119 ? 15.934 3.705 -2.885 1.00 46.89 148 ARG A C 1
ATOM 691 O O . ARG A 1 119 ? 15.792 4.816 -3.402 1.00 41.25 148 ARG A O 1
ATOM 699 N N . CYS A 1 120 ? 15.418 2.594 -3.406 1.00 45.25 149 CYS A N 1
ATOM 700 C CA . CYS A 1 120 ? 14.566 2.595 -4.602 1.00 47.55 149 CYS A CA 1
ATOM 701 C C . CYS A 1 120 ? 13.279 3.381 -4.391 1.00 44.30 149 CYS A C 1
ATOM 702 O O . CYS A 1 120 ? 12.899 4.196 -5.238 1.00 46.91 149 CYS A O 1
ATOM 705 N N . HIS A 1 121 ? 12.621 3.148 -3.255 1.00 42.87 150 HIS A N 1
ATOM 706 C CA . HIS A 1 121 ? 11.299 3.704 -2.996 1.00 42.71 150 HIS A CA 1
ATOM 707 C C . HIS A 1 121 ? 11.340 5.025 -2.261 1.00 41.49 150 HIS A C 1
ATOM 708 O O . HIS A 1 121 ? 10.606 5.953 -2.621 1.00 46.54 150 HIS A O 1
ATOM 715 N N . CYS A 1 122 ? 12.235 5.126 -1.294 1.00 48.98 151 CYS A N 1
ATOM 716 C CA . CYS A 1 122 ? 12.393 6.322 -0.489 1.00 48.01 151 CYS A CA 1
ATOM 717 C C . CYS A 1 122 ? 13.879 6.653 -0.382 1.00 48.85 151 CYS A C 1
ATOM 718 O O . CYS A 1 122 ? 14.482 6.397 0.638 1.00 45.54 151 CYS A O 1
ATOM 721 N N . PRO A 1 123 ? 14.477 7.232 -1.431 1.00 45.26 152 PRO A N 1
ATOM 722 C CA . PRO A 1 123 ? 15.925 7.486 -1.397 1.00 50.31 152 PRO A CA 1
ATOM 723 C C . PRO A 1 123 ? 16.429 8.511 -0.368 1.00 52.01 152 PRO A C 1
ATOM 724 O O . PRO A 1 123 ? 17.633 8.511 -0.056 1.00 58.28 152 PRO A O 1
ATOM 728 N N . LYS A 1 124 ? 15.528 9.359 0.138 1.00 47.10 153 LYS A N 1
ATOM 729 C CA . LYS A 1 124 ? 15.869 10.436 1.078 1.00 47.95 153 LYS A CA 1
ATOM 730 C C . LYS A 1 124 ? 15.776 10.035 2.557 1.00 50.82 153 LYS A C 1
ATOM 731 O O . LYS A 1 124 ? 16.459 10.603 3.415 1.00 52.95 153 LYS A O 1
ATOM 733 N N . ALA A 1 125 ? 14.903 9.084 2.851 1.00 50.09 154 ALA A N 1
ATOM 734 C CA . ALA A 1 125 ? 14.542 8.781 4.234 1.00 43.43 154 ALA A CA 1
ATOM 735 C C . ALA A 1 125 ? 15.760 8.309 5.035 1.00 48.05 154 ALA A C 1
ATOM 736 O O . ALA A 1 125 ? 16.580 7.524 4.520 1.00 44.40 154 ALA A O 1
ATOM 738 N N . PRO A 1 126 ? 15.893 8.771 6.295 1.00 44.25 155 PRO A N 1
ATOM 739 C CA . PRO A 1 126 ? 16.976 8.237 7.111 1.00 44.59 155 PRO A CA 1
ATOM 740 C C . PRO A 1 126 ? 16.745 6.772 7.435 1.00 41.83 155 PRO A C 1
ATOM 741 O O . PRO A 1 12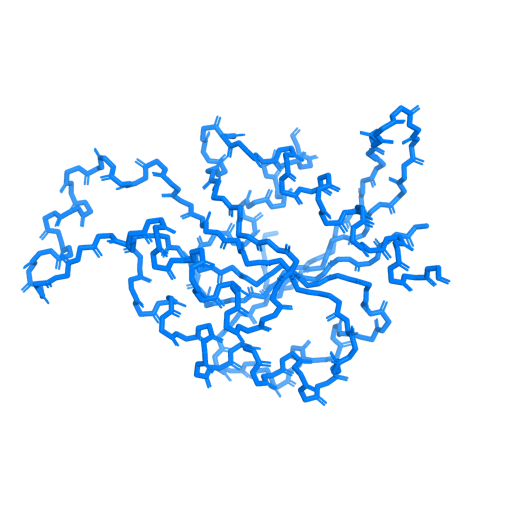6 ? 15.597 6.298 7.409 1.00 43.10 155 PRO A O 1
ATOM 745 N N . ILE A 1 127 ? 17.850 6.075 7.666 1.00 40.76 156 ILE A N 1
ATOM 746 C CA . ILE A 1 127 ? 17.862 4.661 8.033 1.00 41.05 156 ILE A CA 1
ATOM 747 C C . ILE A 1 127 ? 18.613 4.518 9.361 1.00 47.10 156 ILE A C 1
ATOM 748 O O . ILE A 1 127 ? 19.685 5.097 9.545 1.00 45.98 156 ILE A O 1
ATOM 753 N N . ILE A 1 128 ? 18.045 3.757 10.292 1.00 42.09 157 ILE A N 1
ATOM 754 C CA . ILE A 1 128 ? 18.841 3.252 11.409 1.00 42.75 157 ILE A CA 1
ATOM 755 C C . ILE A 1 128 ? 18.993 1.746 11.238 1.00 44.53 157 ILE A C 1
ATOM 756 O O . ILE A 1 128 ? 18.018 0.995 11.013 1.00 44.66 157 ILE A O 1
ATOM 761 N N . LEU A 1 129 ? 20.231 1.296 11.345 1.00 42.46 158 LEU A N 1
ATOM 762 C CA . LEU A 1 129 ? 20.553 -0.116 11.264 1.00 40.96 158 LEU A CA 1
ATOM 763 C C . LEU A 1 129 ? 20.358 -0.718 12.659 1.00 41.22 158 LEU A C 1
ATOM 764 O O . LEU A 1 129 ? 20.986 -0.246 13.608 1.00 44.81 158 LEU A O 1
ATOM 769 N N . VAL A 1 130 ? 19.451 -1.689 12.778 1.00 39.95 159 VAL A N 1
ATOM 770 C CA . VAL A 1 130 ? 19.052 -2.235 14.076 1.00 42.18 159 VAL A CA 1
ATOM 771 C C . VAL A 1 130 ? 19.465 -3.704 14.136 1.00 45.44 159 VAL A C 1
ATOM 772 O O . VAL A 1 130 ? 18.975 -4.521 13.360 1.00 42.87 159 VAL A O 1
ATOM 776 N N . GLY A 1 131 ? 20.342 -4.038 15.099 1.00 43.96 160 GLY A N 1
ATOM 777 C CA . GLY A 1 131 ? 20.738 -5.429 15.328 1.00 42.63 160 GLY A CA 1
ATOM 778 C C . GLY A 1 131 ? 19.832 -5.958 16.399 1.00 45.12 160 GLY A C 1
ATOM 779 O O . GLY A 1 131 ? 19.775 -5.385 17.497 1.00 43.94 160 GLY A O 1
ATOM 780 N N . THR A 1 132 ? 19.118 -7.038 16.097 1.00 40.82 161 THR A N 1
ATOM 781 C CA . THR A 1 132 ? 18.160 -7.633 17.013 1.00 41.20 161 THR A CA 1
ATOM 782 C C . THR A 1 132 ? 18.646 -8.925 17.688 1.00 40.49 161 THR A C 1
ATOM 783 O O . THR A 1 132 ? 19.669 -9.481 17.299 1.00 39.87 161 THR A O 1
ATOM 787 N N . GLN A 1 133 ? 17.893 -9.388 18.693 1.00 38.86 162 GLN A N 1
ATOM 788 C CA . GLN A 1 133 ? 18.189 -10.632 19.355 1.00 39.68 162 GLN A CA 1
ATOM 789 C C . GLN A 1 133 ? 19.588 -10.655 19.991 1.00 40.29 162 GLN A C 1
ATOM 790 O O . GLN A 1 133 ? 20.241 -11.683 20.052 1.00 40.54 162 GLN A O 1
ATOM 796 N N . SER A 1 134 ? 19.976 -9.541 20.562 1.00 41.08 163 SER A N 1
ATOM 797 C CA . SER A 1 134 ? 21.335 -9.454 21.149 1.00 41.79 163 SER A CA 1
ATOM 798 C C . SER A 1 134 ? 21.619 -10.436 22.238 1.00 40.62 163 SER A C 1
ATOM 799 O O . SER A 1 134 ? 22.784 -10.862 22.414 1.00 40.38 163 SER A O 1
ATOM 804 N N . ASP A 1 135 ? 20.601 -10.777 23.011 1.00 41.42 164 ASP A N 1
ATOM 805 C CA . ASP A 1 135 ? 20.789 -11.799 24.062 1.00 40.69 164 ASP A CA 1
ATOM 806 C C . ASP A 1 135 ? 21.285 -13.131 23.546 1.00 44.78 164 ASP A C 1
ATOM 807 O O . ASP A 1 135 ? 21.869 -13.941 24.329 1.00 43.24 164 ASP A O 1
ATOM 812 N N . LEU A 1 136 ? 21.004 -13.430 22.267 1.00 42.06 165 LEU A N 1
ATOM 813 C CA . LEU A 1 136 ? 21.382 -14.731 21.740 1.00 43.75 165 LEU A CA 1
ATOM 814 C C . LEU A 1 136 ? 22.864 -14.870 21.455 1.00 43.92 165 LEU A C 1
ATOM 815 O O . LEU A 1 136 ? 23.309 -15.954 21.137 1.00 44.09 165 LEU A O 1
ATOM 820 N N . ARG A 1 137 ? 23.613 -13.778 21.556 1.00 43.04 166 ARG A N 1
ATOM 821 C CA . ARG A 1 137 ? 25.075 -13.845 21.418 1.00 43.63 166 ARG A CA 1
ATOM 822 C C . ARG A 1 137 ? 25.641 -14.787 22.423 1.00 46.01 166 ARG A C 1
ATOM 823 O O . ARG A 1 137 ? 26.724 -15.339 22.204 1.00 43.98 166 ARG A O 1
ATOM 831 N N . GLU A 1 138 ? 24.948 -14.961 23.559 1.00 43.15 167 GLU A N 1
ATOM 832 C CA . GLU A 1 138 ? 25.444 -15.812 24.667 1.00 41.72 167 GLU A CA 1
ATOM 833 C C . GLU A 1 138 ? 24.652 -17.114 24.865 1.00 42.78 167 GLU A C 1
ATOM 834 O O . GLU A 1 138 ? 24.735 -17.747 25.917 1.00 42.85 167 GLU A O 1
ATOM 840 N N . ASP A 1 139 ? 23.960 -17.543 23.825 1.00 42.46 168 ASP A N 1
ATOM 841 C CA . ASP A 1 139 ? 23.125 -18.701 23.902 1.00 43.98 168 ASP A CA 1
ATOM 842 C C . ASP A 1 139 ? 23.909 -19.859 23.282 1.00 41.67 168 ASP A C 1
ATOM 843 O O . ASP A 1 139 ? 24.201 -19.871 22.076 1.00 41.31 168 ASP A O 1
ATOM 848 N N . VAL A 1 140 ? 24.217 -20.855 24.094 1.00 44.59 169 VAL A N 1
ATOM 849 C CA . VAL A 1 140 ? 25.056 -21.992 23.660 1.00 40.96 169 VAL A CA 1
ATOM 850 C C . VAL A 1 140 ? 24.482 -22.715 22.440 1.00 42.87 169 VAL A C 1
ATOM 851 O O . VAL A 1 140 ? 25.198 -23.012 21.460 1.00 42.47 169 VAL A O 1
ATOM 855 N N . LYS A 1 141 ? 23.199 -23.048 22.501 1.00 40.85 170 LYS A N 1
ATOM 856 C CA . LYS A 1 141 ? 22.551 -23.760 21.392 1.00 40.43 170 LYS A CA 1
ATOM 857 C C . LYS A 1 141 ? 22.677 -23.025 20.063 1.00 42.02 170 LYS A C 1
ATOM 858 O O . LYS A 1 141 ? 23.043 -23.628 19.047 1.00 42.42 170 LYS A O 1
ATOM 861 N N . VAL A 1 142 ? 22.455 -21.712 20.109 1.00 40.89 171 VAL A N 1
ATOM 862 C CA . VAL A 1 142 ? 22.537 -20.877 18.934 1.00 42.35 171 VAL A CA 1
ATOM 863 C C . VAL A 1 142 ? 23.969 -20.849 18.405 1.00 39.82 171 VAL A C 1
ATOM 864 O O . VAL A 1 142 ? 24.195 -20.942 17.210 1.00 41.59 171 VAL A O 1
ATOM 868 N N . LEU A 1 143 ? 24.938 -20.706 19.307 1.00 40.55 172 LEU A N 1
ATOM 869 C CA . LEU A 1 143 ? 26.349 -20.607 18.901 1.00 41.14 172 LEU A CA 1
ATOM 870 C C . LEU A 1 143 ? 26.838 -21.904 18.293 1.00 41.46 172 LEU A C 1
ATOM 871 O O . LEU A 1 143 ? 27.573 -21.870 17.315 1.00 42.23 172 LEU A O 1
ATOM 876 N N . ILE A 1 144 ? 26.436 -23.036 18.888 1.00 41.95 173 ILE A N 1
ATOM 877 C CA . ILE A 1 144 ? 26.747 -24.372 18.382 1.00 40.06 173 ILE A CA 1
ATOM 878 C C . ILE A 1 144 ? 26.179 -24.552 16.969 1.00 42.36 173 ILE A C 1
ATOM 879 O O . ILE A 1 144 ? 26.886 -25.029 16.059 1.00 40.63 173 ILE A O 1
ATOM 884 N N . GLU A 1 145 ? 24.956 -24.058 16.768 1.00 39.97 174 GLU A N 1
ATOM 885 C CA . GLU A 1 145 ? 24.325 -24.194 15.488 1.00 44.26 174 GLU A CA 1
ATOM 886 C C . GLU A 1 145 ? 25.035 -23.367 14.431 1.00 40.15 174 GLU A C 1
ATOM 887 O O . GLU A 1 145 ? 25.295 -23.874 13.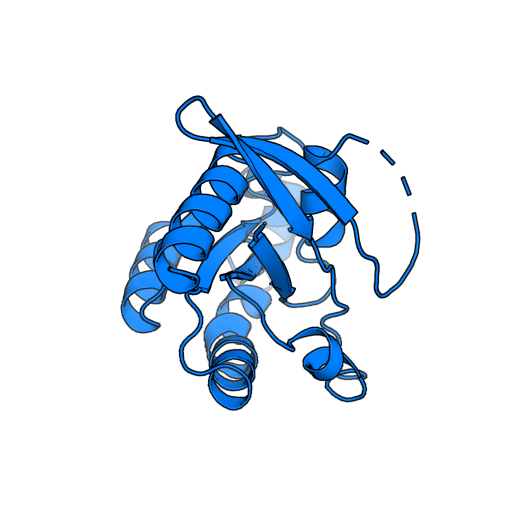329 1.00 39.79 174 GLU A O 1
ATOM 893 N N . LEU A 1 146 ? 25.370 -22.128 14.743 1.00 43.41 175 LEU A N 1
ATOM 894 C CA . LEU A 1 146 ? 26.096 -21.298 13.804 1.00 41.92 175 LEU A CA 1
ATOM 895 C C . LEU A 1 146 ? 27.419 -21.959 13.433 1.00 43.42 175 LEU A C 1
ATOM 896 O O . LEU A 1 146 ? 27.856 -21.897 12.298 1.00 42.16 175 LEU A O 1
ATOM 901 N N . ASP A 1 147 ? 28.067 -22.577 14.415 1.00 41.88 176 ASP A N 1
ATOM 902 C CA . ASP A 1 147 ? 29.423 -23.114 14.175 1.00 45.73 176 ASP A CA 1
ATOM 903 C C . ASP A 1 147 ? 29.429 -24.348 13.288 1.00 45.31 176 ASP A C 1
ATOM 904 O O . ASP A 1 147 ? 30.448 -24.678 12.672 1.00 42.81 176 ASP A O 1
ATOM 909 N N . LYS A 1 148 ? 28.289 -25.019 13.155 1.00 40.31 177 LYS A N 1
ATOM 910 C CA . LYS A 1 148 ? 28.211 -26.140 12.213 1.00 40.84 177 LYS A CA 1
ATOM 911 C C . LYS A 1 148 ? 28.535 -25.688 10.792 1.00 43.24 177 LYS A C 1
ATOM 912 O O . LYS A 1 148 ? 29.012 -26.479 9.999 1.00 42.41 177 LYS A O 1
ATOM 918 N N . CYS A 1 149 ? 28.233 -24.431 10.465 1.00 39.21 178 CYS A N 1
ATOM 919 C CA . CYS A 1 149 ? 28.610 -23.859 9.176 1.00 44.64 178 CYS A CA 1
ATOM 920 C C . CYS A 1 149 ? 29.715 -22.802 9.290 1.00 43.62 178 CYS A C 1
ATOM 921 O O . CYS A 1 149 ? 29.825 -21.931 8.430 1.00 42.77 178 CYS A O 1
ATOM 924 N N . LYS A 1 150 ? 30.509 -22.905 10.360 1.00 39.65 179 LYS A N 1
ATOM 925 C CA . LYS A 1 150 ? 31.643 -22.018 10.625 1.00 43.92 179 LYS A CA 1
ATOM 926 C C . LYS A 1 150 ? 31.205 -20.548 10.648 1.00 42.27 179 LYS A C 1
ATOM 927 O O . LYS A 1 150 ? 31.897 -19.658 10.183 1.00 43.82 179 LYS A O 1
ATOM 933 N N . GLU A 1 151 ? 30.026 -20.308 11.169 1.00 41.11 180 GLU A N 1
ATOM 934 C CA . GLU A 1 151 ? 29.543 -18.962 11.319 1.00 38.70 180 GLU A CA 1
ATOM 935 C C . GLU A 1 151 ? 29.664 -18.560 12.772 1.00 43.22 180 GLU A C 1
ATOM 936 O O . GLU A 1 151 ? 29.837 -19.412 13.649 1.00 40.92 180 GLU A O 1
ATOM 942 N N . LYS A 1 152 ? 29.529 -17.260 13.030 1.00 40.88 181 LYS A N 1
ATOM 943 C CA . LYS A 1 152 ? 29.614 -16.705 14.358 1.00 41.17 181 LYS A CA 1
ATOM 944 C C . LYS A 1 152 ? 28.632 -15.521 14.360 1.00 42.61 181 LYS A C 1
ATOM 945 O O . LYS A 1 152 ? 28.219 -15.027 13.296 1.00 44.18 181 LYS A O 1
ATOM 951 N N . PRO A 1 153 ? 28.251 -15.052 15.544 1.00 43.48 182 PRO A N 1
ATOM 952 C CA . PRO A 1 153 ? 27.440 -13.829 15.525 1.00 40.06 182 PRO A CA 1
ATOM 953 C C . PRO A 1 153 ? 28.140 -12.670 14.825 1.00 43.67 182 PRO A C 1
ATOM 954 O O . PRO A 1 153 ? 29.367 -12.653 14.734 1.00 43.11 182 PRO A O 1
ATOM 958 N N . VAL A 1 154 ? 27.355 -11.716 14.339 1.00 43.08 183 VAL A N 1
ATOM 959 C CA . VAL A 1 154 ? 27.894 -10.540 13.628 1.00 41.44 183 VAL A CA 1
ATOM 960 C C . VAL A 1 154 ? 28.627 -9.669 14.626 1.00 46.46 183 VAL A C 1
ATOM 961 O O . VAL A 1 154 ? 28.003 -9.250 15.595 1.00 44.55 183 VAL A O 1
ATOM 965 N N . PRO A 1 155 ? 29.935 -9.391 14.401 1.00 43.34 184 PRO A N 1
ATOM 966 C CA . PRO A 1 155 ? 30.601 -8.483 15.345 1.00 44.59 184 PRO A CA 1
ATOM 967 C C . PRO A 1 155 ? 29.968 -7.082 15.333 1.00 46.54 184 PRO A C 1
ATOM 968 O O . PRO A 1 155 ? 29.709 -6.522 14.260 1.00 44.38 184 PRO A O 1
ATOM 972 N N . GLU A 1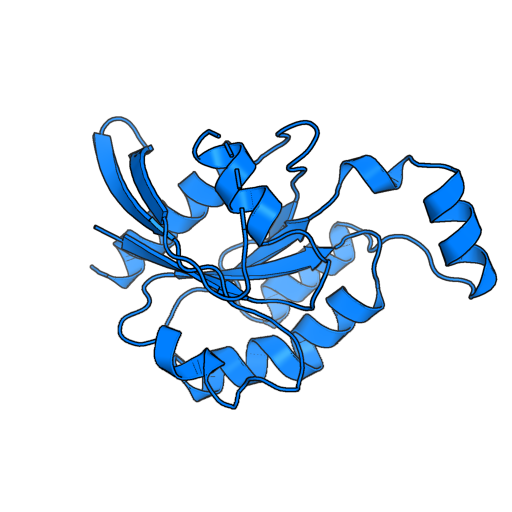 156 ? 29.846 -6.472 16.495 1.00 42.46 185 GLU A N 1
ATOM 973 C CA . GLU A 1 156 ? 29.298 -5.130 16.583 1.00 41.02 185 GLU A CA 1
ATOM 974 C C . GLU A 1 156 ? 30.115 -4.145 15.708 1.00 41.95 185 GLU A C 1
ATOM 975 O O . GLU A 1 156 ? 29.550 -3.217 15.088 1.00 49.08 185 GLU A O 1
ATOM 981 N N . GLU A 1 157 ? 31.433 -4.312 15.698 1.00 44.42 186 GLU A N 1
ATOM 982 C CA . GLU A 1 157 ? 32.319 -3.491 14.830 1.00 45.82 186 GLU A CA 1
ATOM 983 C C . GLU A 1 157 ? 31.911 -3.569 13.361 1.00 45.95 186 GLU A C 1
ATOM 984 O O . GLU A 1 157 ? 31.968 -2.581 12.646 1.00 47.35 186 GLU A O 1
ATOM 987 N N . ALA A 1 158 ? 31.565 -4.753 12.893 1.00 43.52 187 ALA A N 1
ATOM 988 C CA . ALA A 1 158 ? 31.167 -4.954 11.485 1.00 42.69 187 ALA A CA 1
ATOM 989 C C . ALA A 1 158 ? 29.875 -4.212 11.167 1.00 44.17 187 ALA A C 1
ATOM 990 O O . ALA A 1 158 ? 29.723 -3.634 10.100 1.00 40.93 187 ALA A O 1
ATOM 992 N N . ALA A 1 159 ? 28.922 -4.288 12.093 1.00 40.40 188 ALA A N 1
ATOM 993 C CA . ALA A 1 159 ? 27.626 -3.608 12.000 1.00 38.84 188 ALA A CA 1
ATOM 994 C C . ALA A 1 159 ? 27.809 -2.123 11.973 1.00 42.98 188 ALA A C 1
ATOM 995 O O . ALA A 1 159 ? 27.105 -1.388 11.232 1.00 44.66 188 ALA A O 1
ATOM 997 N N . LYS A 1 160 ? 28.729 -1.640 12.800 1.00 42.48 189 LYS A N 1
ATOM 998 C CA . LYS A 1 160 ? 28.934 -0.184 12.914 1.00 47.53 189 LYS A CA 1
ATOM 999 C C . LYS A 1 160 ? 29.542 0.307 11.613 1.00 46.71 189 LYS A C 1
ATOM 1000 O O . LYS A 1 160 ? 29.173 1.376 11.115 1.00 46.33 189 LYS A O 1
ATOM 1005 N N . LEU A 1 161 ? 30.486 -0.460 11.081 1.00 44.41 190 LEU A N 1
ATOM 1006 C CA . LEU A 1 161 ? 31.153 -0.088 9.819 1.00 43.86 190 LEU A CA 1
ATOM 1007 C C . LEU A 1 161 ? 30.137 -0.104 8.675 1.00 46.38 190 LEU A C 1
ATOM 1008 O O . LEU A 1 161 ? 30.117 0.813 7.866 1.00 44.31 190 LEU A O 1
ATOM 1013 N N . LEU A 1 162 ? 29.306 -1.139 8.594 1.00 43.92 191 LEU A N 1
ATOM 1014 C CA . LEU A 1 162 ? 28.251 -1.143 7.593 1.00 45.03 191 LEU A CA 1
ATOM 1015 C C . LEU A 1 162 ? 27.329 0.057 7.732 1.00 48.04 191 LEU A C 1
ATOM 1016 O O . LEU A 1 162 ? 26.965 0.679 6.743 1.00 46.43 191 LEU A O 1
ATOM 1021 N N . ALA A 1 163 ? 26.924 0.385 8.953 1.00 44.31 192 ALA A N 1
ATOM 1022 C CA . ALA A 1 163 ? 26.075 1.546 9.148 1.00 43.73 192 ALA A CA 1
ATOM 1023 C C . ALA A 1 163 ? 26.703 2.765 8.496 1.00 43.94 192 ALA A C 1
ATOM 1024 O O . ALA A 1 163 ? 26.041 3.512 7.779 1.00 45.76 192 ALA A O 1
ATOM 1026 N N . GLU A 1 164 ? 28.004 2.938 8.682 1.00 41.90 193 GLU A N 1
ATOM 1027 C CA . GLU A 1 164 ? 28.704 4.020 7.992 1.00 46.45 193 GLU A CA 1
ATOM 1028 C C . GLU A 1 164 ? 28.623 3.837 6.481 1.00 48.59 193 GLU A C 1
ATOM 1029 O O . GLU A 1 164 ? 28.300 4.783 5.764 1.00 49.08 193 GLU A O 1
ATOM 1035 N N . GLU A 1 165 ? 28.905 2.626 5.989 1.00 45.58 194 GLU A N 1
ATOM 1036 C CA . GLU A 1 165 ? 28.969 2.443 4.531 1.00 48.25 194 GLU A CA 1
ATOM 1037 C C . GLU A 1 165 ? 27.637 2.799 3.861 1.00 49.04 194 GLU A C 1
ATOM 1038 O O . GLU A 1 165 ? 27.617 3.509 2.847 1.00 48.68 194 GLU A O 1
ATOM 1041 N N . ILE A 1 166 ? 26.531 2.347 4.454 1.00 46.36 195 ILE A N 1
ATOM 1042 C CA . ILE A 1 166 ? 25.212 2.594 3.896 1.00 44.58 195 ILE A CA 1
ATOM 1043 C C . ILE A 1 166 ? 24.658 3.974 4.265 1.00 42.35 195 ILE A C 1
ATOM 1044 O O . ILE A 1 166 ? 23.565 4.325 3.851 1.00 44.25 195 ILE A O 1
ATOM 1049 N N . LYS A 1 167 ? 25.414 4.758 5.031 1.00 43.58 196 LYS A N 1
ATOM 1050 C CA . LYS A 1 167 ? 24.989 6.097 5.444 1.00 43.88 196 LYS A CA 1
ATOM 1051 C C . LYS A 1 167 ? 23.715 6.035 6.289 1.00 47.05 196 LYS A C 1
ATOM 1052 O O . LYS A 1 167 ? 22.765 6.831 6.122 1.00 43.71 196 LYS A O 1
ATOM 1056 N N . ALA A 1 168 ? 23.721 5.062 7.187 1.00 44.70 197 ALA A N 1
ATOM 1057 C CA . ALA A 1 168 ? 22.738 4.974 8.251 1.00 44.56 197 ALA A CA 1
ATOM 1058 C C . ALA A 1 168 ? 23.027 6.061 9.290 1.00 47.04 197 ALA A C 1
ATOM 1059 O O . ALA A 1 168 ? 24.186 6.439 9.484 1.00 48.45 197 ALA A O 1
ATOM 1061 N N . ALA A 1 169 ? 21.987 6.550 9.975 1.00 41.58 198 ALA A N 1
ATOM 1062 C CA . ALA A 1 169 ? 22.190 7.502 11.072 1.00 43.23 198 ALA A CA 1
ATOM 1063 C C . ALA A 1 169 ? 23.054 6.913 12.188 1.00 46.55 198 ALA A C 1
ATOM 1064 O O . ALA A 1 169 ? 23.880 7.612 12.805 1.00 42.52 198 ALA A O 1
ATOM 1066 N N . SER A 1 170 ? 22.834 5.629 12.448 1.00 48.28 199 SER A N 1
ATOM 1067 C CA . SER A 1 170 ? 23.586 4.902 13.463 1.00 45.56 199 SER A CA 1
ATOM 1068 C C . SER A 1 170 ? 23.329 3.416 13.374 1.00 40.70 199 SER A C 1
ATOM 1069 O O . SER A 1 170 ? 22.431 2.964 12.640 1.00 42.29 199 SER A O 1
ATOM 1072 N N . TYR A 1 171 ? 24.103 2.665 14.158 1.00 42.04 200 TYR A N 1
ATOM 1073 C CA . TYR A 1 171 ? 23.827 1.234 14.423 1.00 43.87 200 TYR A CA 1
ATOM 1074 C C . TYR A 1 171 ? 23.417 1.131 15.889 1.00 40.34 200 TYR A C 1
ATOM 1075 O O . TYR A 1 171 ? 24.083 1.691 16.734 1.00 42.76 200 TYR A O 1
ATOM 1084 N N . ILE A 1 172 ? 22.292 0.480 16.192 1.00 42.82 201 ILE A N 1
ATOM 1085 C CA . ILE A 1 172 ? 21.851 0.294 17.584 1.00 41.82 201 ILE A CA 1
ATOM 1086 C C . ILE A 1 172 ? 21.501 -1.184 17.711 1.00 40.94 201 ILE A C 1
ATOM 1087 O O . ILE A 1 172 ? 20.818 -1.740 16.857 1.00 42.86 201 ILE A O 1
ATOM 1092 N N . GLU A 1 173 ? 22.003 -1.804 18.762 1.00 39.89 202 GLU A N 1
ATOM 1093 C CA . GLU A 1 173 ? 21.824 -3.246 18.990 1.00 42.74 202 GLU A CA 1
ATOM 1094 C C . GLU A 1 173 ? 20.913 -3.438 20.162 1.00 43.79 202 GLU A C 1
ATOM 1095 O O . GLU A 1 173 ? 21.058 -2.783 21.213 1.00 42.94 202 GLU A O 1
ATOM 1101 N N . CYS A 1 174 ? 19.959 -4.346 20.010 1.00 39.44 203 CYS A N 1
ATOM 1102 C CA . CYS A 1 174 ? 18.931 -4.457 21.055 1.00 40.30 203 CYS A CA 1
ATOM 1103 C C . CYS A 1 174 ? 18.433 -5.884 21.253 1.00 43.75 203 CYS A C 1
ATOM 1104 O O . CYS A 1 174 ? 18.772 -6.755 20.500 1.00 41.13 203 CYS A O 1
ATOM 1107 N N . SER A 1 175 ? 17.622 -6.069 22.293 1.00 39.42 204 SER A N 1
ATOM 1108 C CA . SER A 1 175 ? 16.921 -7.344 22.578 1.00 40.60 204 SER A CA 1
ATOM 1109 C C . SER A 1 175 ? 15.508 -7.059 22.999 1.00 44.14 204 SER A C 1
ATOM 1110 O O . SER A 1 175 ? 15.284 -6.350 23.969 1.00 40.85 204 SER A O 1
ATOM 1113 N N . ALA A 1 176 ? 14.536 -7.604 22.259 1.00 41.56 205 ALA A N 1
ATOM 1114 C CA . ALA A 1 176 ? 13.144 -7.520 22.677 1.00 38.81 205 ALA A CA 1
ATOM 1115 C C . ALA A 1 176 ? 12.900 -8.366 23.939 1.00 39.83 205 ALA A C 1
ATOM 1116 O O . ALA A 1 176 ? 11.934 -8.094 24.687 1.00 42.37 205 ALA A O 1
ATOM 1118 N N . LEU A 1 177 ? 13.711 -9.412 24.150 1.00 39.74 206 LEU A N 1
ATOM 1119 C CA . LEU A 1 177 ? 13.561 -10.277 25.332 1.00 37.79 206 LEU A CA 1
ATOM 1120 C C . LEU A 1 177 ? 13.993 -9.533 26.596 1.00 42.08 206 LEU A C 1
ATOM 1121 O O . LEU A 1 177 ? 13.236 -9.443 27.530 1.00 42.19 206 LEU A O 1
ATOM 1126 N N . THR A 1 178 ? 15.240 -9.027 26.623 1.00 38.26 207 THR A N 1
ATOM 1127 C CA . THR A 1 178 ? 15.732 -8.410 27.824 1.00 38.50 207 THR A CA 1
ATOM 1128 C C . THR A 1 178 ? 15.388 -6.897 27.857 1.00 45.74 207 THR A C 1
ATOM 1129 O O . THR A 1 178 ? 15.538 -6.251 28.911 1.00 43.07 207 THR A O 1
ATOM 1133 N N . GLN A 1 179 ? 14.912 -6.352 26.733 1.00 42.12 208 GLN A N 1
ATOM 1134 C CA . GLN A 1 179 ? 14.613 -4.930 26.509 1.00 42.16 208 GLN A CA 1
ATOM 1135 C C . GLN A 1 179 ? 15.845 -4.024 26.444 1.00 43.31 208 GLN A C 1
ATOM 1136 O O . GLN A 1 179 ? 15.703 -2.804 26.424 1.00 44.28 208 GLN A O 1
ATOM 1142 N N . LYS A 1 180 ? 17.016 -4.638 26.334 1.00 40.67 209 LYS A N 1
ATOM 1143 C CA . LYS A 1 180 ? 18.264 -3.898 26.206 1.00 45.28 209 LYS A CA 1
ATOM 1144 C C . LYS A 1 180 ? 18.175 -2.976 24.984 1.00 43.28 209 LYS A C 1
ATOM 1145 O O . LYS A 1 180 ? 17.959 -3.442 23.879 1.00 43.03 209 LYS A O 1
ATOM 1151 N N . ASN A 1 181 ? 18.370 -1.682 25.207 1.00 44.48 210 ASN A N 1
ATOM 1152 C CA . ASN A 1 181 ? 18.344 -0.680 24.157 1.00 41.89 210 ASN A CA 1
ATOM 1153 C C . ASN A 1 181 ? 17.083 -0.521 23.342 1.00 43.36 210 ASN A C 1
ATOM 1154 O O . ASN A 1 181 ? 17.047 0.196 22.335 1.00 44.34 210 ASN A O 1
ATOM 1159 N N . LEU A 1 182 ? 16.004 -1.075 23.840 1.00 44.07 211 LEU A N 1
ATOM 1160 C CA . LEU A 1 182 ? 14.773 -0.983 23.102 1.00 46.86 211 LEU A CA 1
ATOM 1161 C C . LEU A 1 182 ? 14.255 0.435 23.099 1.00 43.32 211 LEU A C 1
ATOM 1162 O O . LEU A 1 182 ? 13.906 0.945 22.054 1.00 46.63 211 LEU A O 1
ATOM 1167 N N . LYS A 1 183 ? 14.184 1.080 24.269 1.00 43.15 212 LYS A N 1
ATOM 1168 C CA . LYS A 1 183 ? 13.878 2.510 24.343 1.00 46.39 212 LYS A CA 1
ATOM 1169 C C . LYS A 1 183 ? 14.782 3.359 23.442 1.00 45.18 212 LYS A C 1
ATOM 1170 O O . LYS A 1 183 ? 14.310 4.236 22.747 1.00 44.47 212 LYS A O 1
ATOM 1173 N N . GLU A 1 184 ? 16.078 3.072 23.440 1.00 43.55 213 GLU A N 1
ATOM 1174 C CA . GLU A 1 184 ? 17.033 3.793 22.637 1.00 44.57 213 GLU A CA 1
ATOM 1175 C C . GLU A 1 184 ? 16.779 3.705 21.156 1.00 45.63 213 GLU A C 1
ATOM 1176 O O . GLU A 1 184 ? 16.980 4.682 20.448 1.00 42.93 213 GLU A O 1
ATOM 1182 N N . VAL A 1 185 ? 16.374 2.514 20.676 1.00 41.71 214 VAL A N 1
ATOM 1183 C CA . VAL A 1 185 ? 16.089 2.302 19.253 1.00 41.43 214 VAL A CA 1
ATOM 1184 C C . VAL A 1 185 ? 14.992 3.301 18.778 1.00 41.96 214 VAL A C 1
ATOM 1185 O O . VAL A 1 185 ? 15.121 4.040 17.784 1.00 44.06 214 VAL A O 1
ATOM 1189 N N . PHE A 1 186 ? 13.926 3.350 19.529 1.00 42.50 215 PHE A N 1
ATOM 1190 C CA . PHE A 1 186 ? 12.774 4.176 19.170 1.00 41.07 215 PHE A CA 1
ATOM 1191 C C . PHE A 1 186 ? 12.961 5.652 19.469 1.00 43.28 215 PHE A C 1
ATOM 1192 O O . PHE A 1 186 ? 12.460 6.526 18.721 1.00 42.74 215 PHE A O 1
ATOM 1200 N N . ASP A 1 187 ? 13.705 5.978 20.515 1.00 41.91 216 ASP A N 1
ATOM 1201 C CA . ASP A 1 187 ? 14.108 7.370 20.717 1.00 40.59 216 ASP A CA 1
ATOM 1202 C C . ASP A 1 187 ? 14.889 7.841 19.497 1.00 43.16 216 ASP A C 1
ATOM 1203 O O . ASP A 1 187 ? 14.551 8.861 18.900 1.00 45.19 216 ASP A O 1
ATOM 1208 N N . ALA A 1 188 ? 15.935 7.099 19.124 1.00 39.96 217 ALA A N 1
ATOM 1209 C CA . ALA A 1 188 ? 16.738 7.410 17.929 1.00 42.28 217 ALA A CA 1
ATOM 1210 C C . ALA A 1 188 ? 15.890 7.510 16.661 1.00 43.87 217 ALA A C 1
ATOM 1211 O O . ALA A 1 188 ? 16.095 8.417 15.856 1.00 43.73 217 ALA A O 1
ATOM 1213 N N . ALA A 1 189 ? 14.930 6.597 16.488 1.00 42.83 218 ALA A N 1
ATOM 1214 C CA . ALA A 1 189 ? 14.038 6.631 15.323 1.00 42.56 218 ALA A CA 1
ATOM 1215 C C . ALA A 1 189 ? 13.256 7.946 15.278 1.00 40.56 218 ALA A C 1
ATOM 1216 O O . ALA A 1 189 ? 13.112 8.554 14.232 1.00 42.29 218 ALA A O 1
ATOM 1218 N N . ILE A 1 190 ? 12.714 8.348 16.415 1.00 41.44 219 ILE A N 1
ATOM 1219 C CA . ILE A 1 190 ? 11.951 9.582 16.457 1.00 40.33 219 ILE A CA 1
ATOM 1220 C C . ILE A 1 190 ? 12.841 10.784 16.176 1.00 40.03 219 ILE A C 1
ATOM 1221 O O . ILE A 1 190 ? 12.454 11.658 15.390 1.00 42.71 219 ILE A O 1
ATOM 1226 N N . VAL A 1 191 ? 14.029 10.835 16.782 1.00 39.42 220 VAL A N 1
ATOM 1227 C CA . VAL A 1 191 ? 14.917 11.980 16.586 1.00 39.54 220 VAL A CA 1
ATOM 1228 C C . VAL A 1 191 ? 15.272 12.164 15.110 1.00 42.22 220 VAL A C 1
ATOM 1229 O O . VAL A 1 191 ? 15.200 13.274 14.571 1.00 41.72 220 VAL A O 1
ATOM 1233 N N . ALA A 1 192 ? 15.623 11.066 14.463 1.00 44.69 221 ALA A N 1
ATOM 1234 C CA . ALA A 1 192 ? 15.981 11.026 13.046 1.00 42.07 221 ALA A CA 1
ATOM 1235 C C . ALA A 1 192 ? 14.754 11.379 12.213 1.00 41.92 221 ALA A C 1
ATOM 1236 O O . ALA A 1 192 ? 14.816 12.152 11.253 1.00 44.26 221 ALA A O 1
ATOM 1238 N N . GLY A 1 193 ? 13.613 10.829 12.608 1.00 41.81 222 GLY A N 1
ATOM 1239 C CA . GLY A 1 193 ? 12.359 11.035 11.874 1.00 39.96 222 GLY A CA 1
ATOM 1240 C C . GLY A 1 193 ? 11.837 12.449 11.906 1.00 41.55 222 GLY A C 1
ATOM 1241 O O . GLY A 1 193 ? 11.320 12.935 10.897 1.00 48.24 222 GLY A O 1
ATOM 1242 N N . ILE A 1 194 ? 11.933 13.119 13.058 1.00 43.02 223 ILE A N 1
ATOM 1243 C CA . ILE A 1 194 ? 11.543 14.546 13.165 1.00 43.71 223 ILE A CA 1
ATOM 1244 C C . ILE A 1 194 ? 12.477 15.421 12.353 1.00 48.12 223 ILE A C 1
ATOM 1245 O O . ILE A 1 194 ? 12.038 16.319 11.622 1.00 48.38 223 ILE A O 1
ATOM 1250 N N . GLN A 1 195 ? 13.773 15.174 12.479 1.00 46.94 224 GLN A N 1
ATOM 1251 C CA . GLN A 1 195 ? 14.766 15.940 11.710 1.00 48.07 224 GLN A CA 1
ATOM 1252 C C . GLN A 1 195 ? 14.468 15.850 10.213 1.00 46.95 224 GLN A C 1
ATOM 1253 O O . GLN A 1 195 ? 14.387 16.871 9.517 1.00 49.01 224 GLN A O 1
ATOM 1259 N N . TYR A 1 196 ? 14.289 14.632 9.713 1.00 43.59 225 TYR A N 1
ATOM 1260 C CA . TYR A 1 196 ? 13.902 14.435 8.321 1.00 43.13 225 TYR A CA 1
ATOM 1261 C C . TYR A 1 196 ? 12.585 15.146 8.023 1.00 47.23 225 TYR A C 1
ATOM 1262 O O . TYR A 1 196 ? 12.534 16.020 7.157 1.00 45.46 225 TYR A O 1
ATOM 1271 N N . SER A 1 197 ? 11.522 14.812 8.753 1.00 46.59 226 SER A N 1
ATOM 1272 C CA . SER A 1 197 ? 10.215 15.445 8.517 1.00 56.43 226 SER A CA 1
ATOM 1273 C C . SER A 1 197 ? 10.328 16.965 8.442 1.00 53.47 226 SER A C 1
ATOM 1274 O O . SER A 1 197 ? 9.752 17.600 7.550 1.00 50.62 226 SER A O 1
ATOM 1277 N N . ASP A 1 198 ? 11.074 17.542 9.377 1.00 54.46 227 ASP A N 1
ATOM 1278 C CA . ASP A 1 198 ? 11.288 18.985 9.420 1.00 56.16 227 ASP A CA 1
ATOM 1279 C C . ASP A 1 198 ? 12.233 19.398 8.296 1.00 56.09 227 ASP A C 1
ATOM 1280 O O . ASP A 1 198 ? 12.107 20.505 7.764 1.00 56.97 227 ASP A O 1
#

Radius of gyration: 15.23 Å; Cα contacts (8 Å, |Δi|>4): 340; chains: 1; bounding box: 33×45×32 Å

Solvent-accessible surface area: 8471 Å² total; per-residue (Å²): 90,5,35,0,0,0,0,0,28,28,100,3,18,13,64,60,2,0,59,22,47,45,134,183,95,53,57,63,103,44,80,23,95,21,88,0,120,72,103,100,13,151,0,72,0,6,4,3,13,3,77,122,130,50,76,73,42,0,18,149,36,4,90,127,7,16,0,0,0,0,0,0,3,0,17,29,26,70,2,33,71,45,0,56,134,44,0,17,67,14,0,74,98,84,22,94,71,4,29,0,1,0,0,0,4,54,3,42,44,59,155,50,101,94,38,63,101,91,20,56,145,98,157,70,138,24,6,82,92,100,35,0,85,111,28,4,121,89,16,124,17,68,42,28,25,25,0,0,27,140,84,99,111,55,5,80,90,0,0,41,26,0,0,68,13,0,39,143,96,68,144

InterPro domains:
  IPR001806 Small GTPase [PF00071] (51-219)
  IPR001806 Small GTPase [PS51421] (45-258)
  IPR001806 Small GTPase [SM00174] (52-225)
  IPR003578 Small GTPase Rho [PTHR24072] (50-236)
  IPR005225 Small GTP-binding domain [TIGR00231] (49-203)
  IPR027417 P-loop containing nucleoside triphosphate hydrolase [G3DSA:3.40.50.300] (47-226)
  IPR027417 P-loop containing nucleoside triphosphate hydrolase [SSF52540] (50-219)

GO terms:
  GO:1903749 positive regulation of protein localization to mitochondrion (P, HMP)
  GO:0005925 focal adhesion (C, IDA)
  GO:0000139 Golgi membrane (C, EXP)
  GO:0005886 plasma membrane (C, EXP)
  GO:0030674 protein-macromolecule adaptor activity (F, IMP)
  GO:0120183 positive regulation of focal adhesion disassembly (P, IMP)
  GO:0005515 protein binding (F, IPI)
  GO:0005085 guanyl-nucleotide exchange factor activity (F, TAS)
  GO:0005829 cytosol (C, TAS)
  GO:0005886 plasma membrane (C, TAS)
  GO:0010008 endosome membrane (C, TAS)
  GO:0051056 regulation of small GTPase mediated signal transduction (P, TAS)

Sequence (171 aa):
GVKCVLVGDGAVGKTSLVVSYTTPTAFDNFSAVVSVDGRPVRLQLCCDTAGQDEFDKLRPLCYTNTDIFLLCFSVVSPSSFQNVSEKWVPEIRCHCPKAPIILVGTQSDLREDVKVLIELDKCKEKPVPEEAAKLLAEEIKAASYIECSALTQKNLKEVFDAAIVAGIQYSD

Nearest PDB structures (foldseek):
  2q3h-assembly1_A  TM=1.006E+00  e=1.239E-36  Homo sapiens
  4js0-assembly1_A  TM=9.768E-01  e=3.822E-25  Homo sapiens
  2c2h-assembly1_A  TM=9.619E-01  e=1.169E-22  Homo sapiens
  6r3v-assembly1_B  TM=9.717E-01  e=4.171E-22  Homo sapiens
  5irc-assembly2_D  TM=9.706E-01  e=1.396E-21  Homo sapiens

Organism: Homo sapiens (NCBI:txid9606)

Foldseek 3Di:
DAEEEEEFAPPQQQVLLVCLVPVDDAWDKDWDWDQAPHDTDIYIYIYHHHDPVPVVCGLVSVPPHLEYEYEGEQLDVVRVVCCVVPVLVVCCVRPVQHAYEYEHEPVVCLPPPVSQVVLCVVPHHGHDPVNQQVVCVVSVHPGYYYAYSVVGRCSSVVVSVRVVSSVVSVD

B-factor: mean 46.36, std 7.89, range [27.08, 86.1]

CATH classification: 3.40.50.300